Protein AF-A0A5A7N2T8-F1 (afdb_monomer)

Solvent-accessible surface area (backbone atoms only — not comparable to full-atom values): 4198 Å² total; per-residue (Å²): 111,66,67,57,43,51,51,49,31,53,52,50,53,47,49,54,52,49,53,50,51,51,49,54,51,49,36,33,71,75,47,36,69,69,48,20,51,53,51,50,51,56,58,71,30,91,81,34,56,66,53,54,51,51,52,50,61,70,44,39,62,34,53,51,41,49,53,50,49,49,60,49,53,71,71,75,108

Radius of gyration: 16.7 Å; Cα contacts (8 Å, |Δi|>4): 38; chains: 1; bounding box: 38×14×43 Å

Structure (mmCIF, N/CA/C/O backbone):
data_AF-A0A5A7N2T8-F1
#
_entry.id   AF-A0A5A7N2T8-F1
#
loop_
_atom_site.group_PDB
_atom_site.id
_atom_site.type_symbol
_atom_site.label_atom_id
_atom_site.label_alt_id
_atom_site.label_comp_id
_atom_site.label_asym_id
_atom_site.label_entity_id
_atom_site.label_seq_id
_atom_site.pdbx_PDB_ins_code
_atom_site.Cartn_x
_atom_site.Cartn_y
_atom_site.Cartn_z
_atom_site.occupancy
_atom_site.B_iso_or_equiv
_atom_site.auth_seq_id
_atom_site.auth_comp_id
_atom_site.auth_asym_id
_atom_site.auth_atom_id
_atom_site.pdbx_PDB_model_num
ATOM 1 N N . MET A 1 1 ? -7.663 -4.882 24.616 1.00 74.31 1 MET A N 1
ATOM 2 C CA . MET A 1 1 ? -7.942 -5.469 23.282 1.00 74.31 1 MET A CA 1
ATOM 3 C C . MET A 1 1 ? -7.818 -4.460 22.134 1.00 74.31 1 MET A C 1
ATOM 5 O O . MET A 1 1 ? -7.307 -4.818 21.080 1.00 74.31 1 MET A O 1
ATOM 9 N N . ASP A 1 2 ? -8.200 -3.192 22.314 1.00 86.12 2 ASP A N 1
ATOM 10 C CA . ASP A 1 2 ? -8.071 -2.172 21.253 1.00 86.12 2 ASP A CA 1
ATOM 11 C C . ASP A 1 2 ? -6.630 -1.840 20.869 1.00 86.12 2 ASP A C 1
ATOM 13 O O . ASP A 1 2 ? -6.345 -1.595 19.697 1.00 86.12 2 ASP A O 1
ATOM 17 N N . ARG A 1 3 ? -5.705 -1.906 21.835 1.00 93.19 3 ARG A N 1
ATOM 18 C CA . ARG A 1 3 ? -4.266 -1.784 21.576 1.00 93.19 3 ARG A CA 1
ATOM 19 C C . ARG A 1 3 ? -3.767 -2.876 20.627 1.00 93.19 3 ARG A C 1
ATOM 21 O O . ARG A 1 3 ? -3.040 -2.570 19.695 1.00 93.19 3 ARG A O 1
ATOM 28 N N . VAL A 1 4 ? -4.222 -4.117 20.822 1.00 95.50 4 VAL A N 1
ATOM 29 C CA . VAL A 1 4 ? -3.855 -5.268 19.981 1.00 95.50 4 VAL A CA 1
ATOM 30 C C . VAL A 1 4 ? -4.378 -5.088 18.557 1.00 95.50 4 VAL A C 1
ATOM 32 O O . VAL A 1 4 ? -3.597 -5.198 17.621 1.00 95.50 4 VAL A O 1
ATOM 35 N N . LEU A 1 5 ? -5.658 -4.726 18.381 1.00 95.50 5 LEU A N 1
ATOM 36 C CA . LEU A 1 5 ? -6.194 -4.439 17.041 1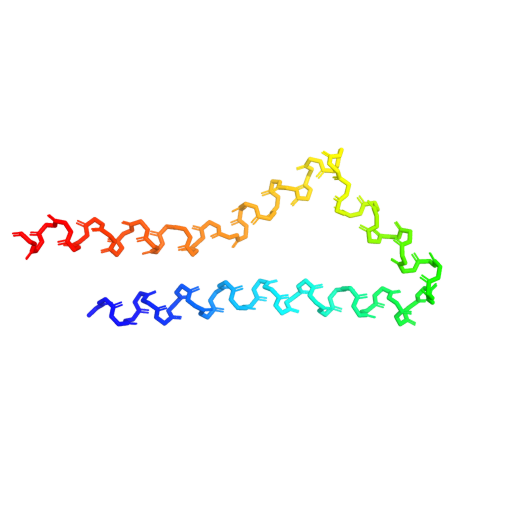.00 95.50 5 LEU A CA 1
ATOM 37 C C . LEU A 1 5 ? -5.464 -3.275 16.371 1.00 95.50 5 LEU A C 1
ATOM 39 O O . LEU A 1 5 ? -5.209 -3.319 15.178 1.00 95.50 5 LEU A O 1
ATOM 43 N N . THR A 1 6 ? -5.106 -2.244 17.133 1.00 96.75 6 THR A N 1
ATOM 44 C CA . THR A 1 6 ? -4.364 -1.097 16.600 1.00 96.75 6 THR A CA 1
ATOM 45 C C . THR A 1 6 ? -2.979 -1.511 16.106 1.00 96.75 6 THR A C 1
ATOM 47 O O . THR A 1 6 ? -2.624 -1.175 14.982 1.00 96.75 6 THR A O 1
ATOM 50 N N . ILE A 1 7 ? -2.234 -2.289 16.898 1.00 98.00 7 ILE A N 1
ATOM 51 C CA . ILE A 1 7 ? -0.938 -2.846 16.483 1.00 98.00 7 ILE A CA 1
ATOM 52 C C . ILE A 1 7 ? -1.110 -3.711 15.233 1.00 98.00 7 ILE A C 1
ATOM 54 O O . ILE A 1 7 ? -0.361 -3.538 14.279 1.00 98.00 7 ILE A O 1
ATOM 58 N N . PHE A 1 8 ? -2.113 -4.591 15.212 1.00 98.06 8 PHE A N 1
ATOM 59 C CA . PHE A 1 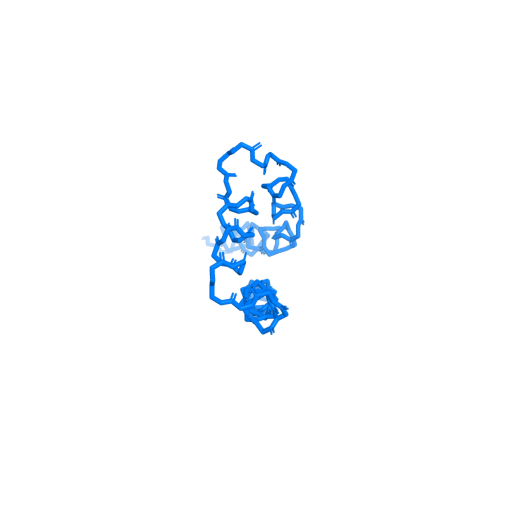8 ? -2.381 -5.456 14.066 1.00 98.06 8 PHE A CA 1
ATOM 60 C C . PHE A 1 8 ? -2.666 -4.655 12.789 1.00 98.06 8 PHE A C 1
ATOM 62 O O . PHE A 1 8 ? -2.055 -4.929 11.764 1.00 98.06 8 PHE A O 1
ATOM 69 N N . ILE A 1 9 ? -3.533 -3.636 12.850 1.00 98.12 9 ILE A N 1
ATOM 70 C CA . ILE A 1 9 ? -3.851 -2.774 11.699 1.00 98.12 9 ILE A CA 1
ATOM 71 C C . ILE A 1 9 ? -2.579 -2.108 11.163 1.00 98.12 9 ILE A C 1
ATOM 73 O O . ILE A 1 9 ? -2.325 -2.163 9.963 1.00 98.12 9 ILE A O 1
ATOM 77 N N . TYR A 1 10 ? -1.764 -1.506 12.035 1.00 98.12 10 TYR A N 1
ATOM 78 C CA . TYR A 1 10 ? -0.532 -0.841 11.601 1.00 98.12 10 TYR A CA 1
ATOM 79 C C . TYR A 1 10 ? 0.500 -1.823 11.048 1.00 98.12 10 TYR A C 1
ATOM 81 O O . TYR A 1 10 ? 1.096 -1.545 10.011 1.00 98.12 10 TYR A O 1
ATOM 89 N N . ALA A 1 11 ? 0.690 -2.971 11.699 1.00 98.19 11 ALA A N 1
ATOM 90 C CA . ALA A 1 11 ? 1.622 -3.992 11.241 1.00 98.19 11 ALA A CA 1
ATOM 91 C C . ALA A 1 11 ? 1.199 -4.561 9.881 1.00 98.19 11 ALA A C 1
ATOM 93 O O . ALA A 1 11 ? 2.022 -4.650 8.977 1.00 98.19 11 ALA A O 1
ATOM 94 N N . TRP A 1 12 ? -0.083 -4.890 9.705 1.00 98.44 12 TRP A N 1
ATOM 95 C CA . TRP A 1 12 ? -0.588 -5.484 8.468 1.00 98.44 12 TRP A CA 1
ATOM 96 C C . TRP A 1 12 ? -0.539 -4.506 7.293 1.00 98.44 12 TRP A C 1
ATOM 98 O O . TRP A 1 12 ? -0.010 -4.833 6.231 1.00 98.44 12 TRP A O 1
ATOM 108 N N . SER A 1 13 ? -1.018 -3.276 7.495 1.00 97.88 13 SER A N 1
ATOM 109 C CA . SER A 1 13 ? -0.917 -2.224 6.479 1.00 97.88 13 SER A CA 1
ATOM 110 C C . SER A 1 13 ? 0.542 -1.886 6.166 1.00 97.88 13 SER A C 1
ATOM 112 O O . SER A 1 13 ? 0.894 -1.691 5.006 1.00 97.88 13 SER A O 1
ATOM 114 N N . GLY A 1 14 ? 1.410 -1.867 7.182 1.00 98.00 14 GLY A N 1
ATOM 115 C CA . GLY A 1 14 ? 2.846 -1.665 7.010 1.00 98.00 14 GLY A CA 1
ATOM 116 C C . GLY A 1 14 ? 3.493 -2.762 6.166 1.00 98.00 14 GLY A C 1
ATOM 117 O O . GLY A 1 14 ? 4.224 -2.451 5.231 1.00 98.00 14 GLY A O 1
ATOM 118 N N . LEU A 1 15 ? 3.177 -4.034 6.430 1.00 98.00 15 LEU A N 1
ATOM 119 C CA . LEU A 1 15 ? 3.654 -5.167 5.631 1.00 98.00 15 LEU A CA 1
ATOM 120 C C . LEU A 1 15 ? 3.212 -5.062 4.169 1.00 98.00 15 LEU A C 1
ATOM 122 O O . LEU A 1 15 ? 4.025 -5.292 3.279 1.00 98.00 15 LEU A O 1
ATOM 126 N N . PHE A 1 16 ? 1.961 -4.670 3.913 1.00 97.31 16 PHE A N 1
ATOM 127 C CA . PHE A 1 16 ? 1.472 -4.454 2.550 1.00 97.31 16 PHE A CA 1
ATOM 128 C C . PHE A 1 16 ? 2.283 -3.380 1.812 1.00 97.31 16 PHE A C 1
ATOM 130 O O . PHE A 1 16 ? 2.714 -3.596 0.677 1.00 97.31 16 PHE A O 1
ATOM 137 N N . VAL A 1 17 ? 2.533 -2.237 2.459 1.00 97.25 17 VAL A N 1
ATOM 138 C CA . VAL A 1 17 ? 3.336 -1.151 1.877 1.00 97.25 17 VAL A CA 1
ATOM 139 C C . VAL A 1 17 ? 4.776 -1.605 1.638 1.00 97.25 17 VAL A C 1
ATOM 141 O O . VAL A 1 17 ? 5.303 -1.404 0.547 1.00 97.25 17 VAL A O 1
ATOM 144 N N . LEU A 1 18 ? 5.402 -2.266 2.616 1.00 98.12 18 LEU A N 1
ATOM 145 C CA . LEU A 1 18 ? 6.768 -2.776 2.488 1.00 98.12 18 LEU A CA 1
ATOM 146 C C . LEU A 1 18 ? 6.895 -3.793 1.352 1.00 98.12 18 LEU A C 1
ATOM 148 O O . LEU A 1 18 ? 7.833 -3.703 0.565 1.00 98.12 18 LEU A O 1
ATOM 152 N N . ALA A 1 19 ? 5.942 -4.715 1.217 1.00 96.75 19 ALA A N 1
ATOM 153 C CA . ALA A 1 19 ? 5.928 -5.683 0.125 1.00 96.75 19 ALA A CA 1
ATOM 154 C C . ALA A 1 19 ? 5.833 -4.998 -1.249 1.00 96.75 19 ALA A C 1
ATOM 156 O O . ALA A 1 19 ? 6.557 -5.374 -2.168 1.00 96.75 19 ALA A O 1
ATOM 157 N N . ASN A 1 20 ? 5.004 -3.955 -1.380 1.00 96.19 20 ASN A N 1
ATOM 158 C CA . ASN A 1 20 ? 4.918 -3.165 -2.612 1.00 96.19 20 ASN A CA 1
ATOM 159 C C . ASN A 1 20 ? 6.238 -2.446 -2.924 1.00 96.19 20 ASN A C 1
ATOM 161 O O . ASN A 1 20 ? 6.710 -2.503 -4.056 1.00 96.19 20 ASN A O 1
ATOM 165 N N . LEU A 1 21 ? 6.866 -1.814 -1.928 1.00 97.31 21 LEU A N 1
ATOM 166 C CA . LEU A 1 21 ? 8.154 -1.136 -2.108 1.00 97.31 21 LEU A CA 1
ATOM 167 C C . LEU A 1 21 ? 9.261 -2.110 -2.520 1.00 97.31 21 LEU A C 1
ATOM 169 O O . LEU A 1 21 ? 10.021 -1.819 -3.440 1.00 97.31 21 LEU A O 1
ATOM 173 N N . LEU A 1 22 ? 9.331 -3.279 -1.880 1.00 97.81 22 LEU A N 1
ATOM 174 C CA . LEU A 1 22 ? 10.272 -4.334 -2.254 1.00 97.81 22 LEU A CA 1
ATOM 175 C C . LEU A 1 22 ? 10.008 -4.848 -3.670 1.00 97.81 22 LEU A C 1
ATOM 177 O O . LEU A 1 22 ? 10.958 -5.057 -4.420 1.00 97.81 22 LEU A O 1
ATOM 181 N N . GLY A 1 23 ? 8.738 -4.992 -4.056 1.00 95.62 23 GLY A N 1
ATOM 182 C CA . GLY A 1 23 ? 8.346 -5.309 -5.426 1.00 95.62 23 GLY A CA 1
ATOM 183 C C . GLY A 1 23 ? 8.878 -4.273 -6.415 1.00 95.62 23 GLY A C 1
ATOM 184 O O . GLY A 1 23 ? 9.604 -4.631 -7.334 1.00 95.62 23 GLY A O 1
ATOM 185 N N . ILE A 1 24 ? 8.603 -2.988 -6.181 1.00 96.44 24 ILE A N 1
ATOM 186 C CA . ILE A 1 24 ? 9.084 -1.869 -7.008 1.00 96.44 24 ILE A CA 1
ATOM 187 C C . ILE A 1 24 ? 10.614 -1.894 -7.142 1.00 96.44 24 ILE A C 1
ATOM 189 O O . ILE A 1 24 ? 11.138 -1.854 -8.255 1.00 96.44 24 ILE A O 1
ATOM 193 N N . ILE A 1 25 ? 11.335 -2.002 -6.023 1.00 97.62 25 ILE A N 1
ATOM 194 C CA . ILE A 1 25 ? 12.805 -2.053 -6.008 1.00 97.62 25 ILE A CA 1
ATOM 195 C C . ILE A 1 25 ? 13.313 -3.263 -6.796 1.00 97.62 25 ILE A C 1
ATOM 197 O O . ILE A 1 25 ? 14.231 -3.126 -7.604 1.00 97.62 25 ILE A O 1
ATOM 201 N N . GLY A 1 26 ? 12.701 -4.434 -6.603 1.00 97.44 26 GLY A N 1
ATOM 202 C CA . GLY A 1 26 ? 13.053 -5.654 -7.322 1.00 97.44 26 GLY A CA 1
ATOM 203 C C . GLY A 1 26 ? 12.912 -5.499 -8.835 1.00 97.44 26 GLY A C 1
ATOM 204 O O . GLY A 1 26 ? 13.791 -5.925 -9.576 1.00 97.44 26 GLY A O 1
ATOM 205 N N . GLN A 1 27 ? 11.867 -4.817 -9.303 1.00 97.38 27 GLN A N 1
ATOM 206 C CA . GLN A 1 27 ? 11.653 -4.588 -10.735 1.00 97.38 27 GLN A CA 1
ATOM 207 C C . GLN A 1 27 ? 12.709 -3.659 -11.336 1.00 97.38 27 GLN A C 1
ATOM 209 O O . GLN A 1 27 ? 13.234 -3.940 -12.413 1.00 97.38 27 GLN A O 1
ATOM 214 N N . PHE A 1 28 ? 13.097 -2.601 -10.621 1.00 97.69 28 PHE A N 1
ATOM 215 C CA . PHE A 1 28 ? 14.211 -1.749 -11.042 1.00 97.69 28 PHE A CA 1
ATOM 216 C C . PHE A 1 28 ? 15.554 -2.483 -11.044 1.00 97.69 28 PHE A C 1
ATOM 218 O O . PHE A 1 28 ? 16.374 -2.255 -11.932 1.00 97.69 28 PHE A O 1
ATOM 225 N N . TYR A 1 29 ? 15.777 -3.371 -10.075 1.00 97.69 29 TYR A N 1
ATOM 226 C CA . TYR A 1 29 ? 16.990 -4.179 -10.000 1.00 97.69 29 TYR A CA 1
ATOM 227 C C . TYR A 1 29 ? 17.087 -5.191 -11.152 1.00 97.69 29 TYR A C 1
ATOM 229 O O . TYR A 1 29 ? 18.152 -5.343 -11.744 1.00 97.69 29 TYR A O 1
ATOM 237 N N . LEU A 1 30 ? 15.979 -5.855 -11.498 1.00 97.06 30 LEU A N 1
ATOM 238 C CA . LEU A 1 30 ? 15.949 -6.915 -12.511 1.00 97.06 30 LEU A CA 1
ATOM 239 C C . LEU A 1 30 ? 15.870 -6.391 -13.951 1.00 97.06 30 LEU A C 1
ATOM 241 O O . LEU A 1 30 ? 16.468 -6.982 -14.848 1.00 97.06 30 LEU A O 1
ATOM 245 N N . HIS A 1 31 ? 15.141 -5.297 -14.185 1.00 95.25 31 HIS A N 1
ATOM 246 C CA . HIS A 1 31 ? 14.826 -4.806 -15.534 1.00 95.25 31 HIS A CA 1
ATOM 247 C C . HIS A 1 31 ? 15.429 -3.427 -15.849 1.00 95.25 31 HIS A C 1
ATOM 249 O O . HIS A 1 31 ? 15.175 -2.862 -16.916 1.00 95.25 31 HIS A O 1
ATOM 255 N N . GLY A 1 32 ? 16.232 -2.869 -14.938 1.00 95.69 32 GLY A N 1
ATOM 256 C CA . GLY A 1 32 ? 16.790 -1.524 -15.063 1.00 95.69 32 GLY A CA 1
ATOM 257 C C . GLY A 1 32 ? 15.724 -0.425 -14.970 1.00 95.69 32 GLY A C 1
ATOM 258 O O . GLY A 1 32 ? 14.547 -0.681 -14.721 1.00 95.69 32 GLY A O 1
ATOM 259 N N . PHE A 1 33 ? 16.129 0.833 -15.175 1.00 95.75 33 PHE A N 1
ATOM 260 C CA . PHE A 1 33 ? 15.235 1.981 -14.967 1.00 95.75 33 PHE A CA 1
ATOM 261 C C . PHE A 1 33 ? 14.033 1.995 -15.921 1.00 95.75 33 PHE A C 1
ATOM 263 O O . PHE A 1 33 ? 12.892 2.085 -15.479 1.00 95.75 33 PHE A O 1
ATOM 270 N N . SER A 1 34 ? 14.275 1.878 -17.230 1.00 96.81 34 SER A N 1
ATOM 271 C CA . SER A 1 34 ? 13.202 1.954 -18.232 1.00 96.81 34 SER A CA 1
ATOM 272 C C . SER A 1 34 ? 12.265 0.742 -18.181 1.00 96.81 34 SER A C 1
ATOM 274 O O . SER A 1 34 ? 11.047 0.917 -18.253 1.00 96.81 34 SER A O 1
ATOM 276 N N . GLY A 1 35 ? 12.809 -0.466 -18.001 1.00 96.44 35 GLY A N 1
ATOM 277 C CA . GLY A 1 35 ? 12.010 -1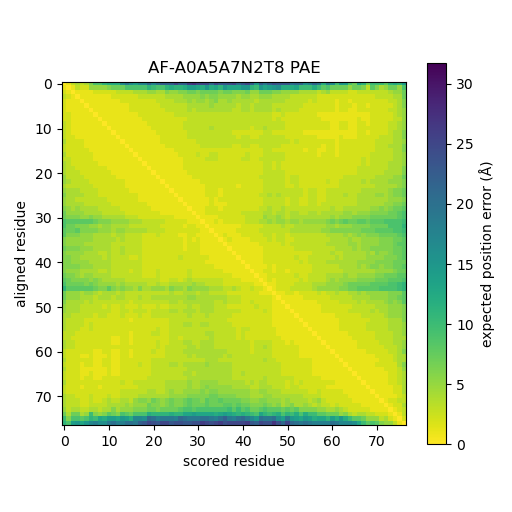.685 -17.86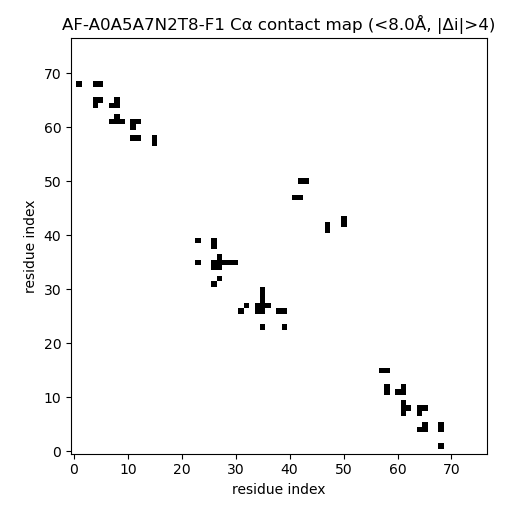7 1.00 96.44 35 GLY A CA 1
ATOM 278 C C . GLY A 1 35 ? 11.203 -1.704 -16.569 1.00 96.44 35 GLY A C 1
ATOM 279 O O . GLY A 1 35 ? 9.997 -1.936 -16.602 1.00 96.44 35 GLY A O 1
ATOM 28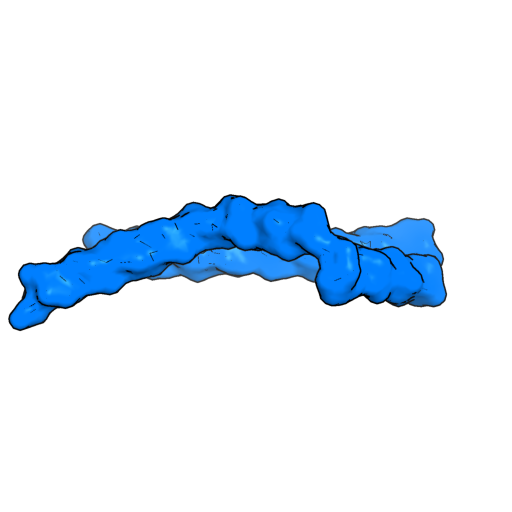0 N N . GLY A 1 36 ? 11.834 -1.355 -15.443 1.00 97.00 36 GLY A N 1
ATOM 281 C CA . GLY A 1 36 ? 11.159 -1.238 -14.151 1.00 97.00 36 GLY A CA 1
ATOM 282 C C . GLY A 1 36 ? 10.038 -0.196 -14.165 1.00 97.00 36 GLY A C 1
ATOM 283 O O . GLY A 1 36 ? 8.943 -0.472 -13.681 1.00 97.00 36 GLY A O 1
ATOM 284 N N . LEU A 1 37 ? 10.260 0.968 -14.788 1.00 97.25 37 LEU A N 1
ATOM 285 C CA . LEU A 1 37 ? 9.229 2.001 -14.920 1.00 97.25 37 LEU A CA 1
ATOM 286 C C . LEU A 1 37 ? 8.027 1.517 -15.744 1.00 97.25 37 LEU A C 1
ATOM 288 O O . LEU A 1 37 ? 6.890 1.729 -15.328 1.00 97.25 37 LEU A O 1
ATOM 292 N N . THR A 1 38 ? 8.273 0.845 -16.872 1.00 96.94 38 THR A N 1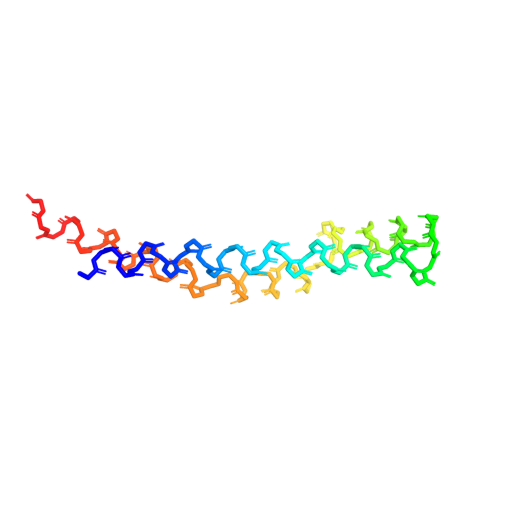
ATOM 293 C CA . THR A 1 38 ? 7.211 0.282 -17.726 1.00 96.94 38 THR A CA 1
ATOM 294 C C . THR A 1 38 ? 6.379 -0.738 -16.949 1.00 96.94 38 THR A C 1
ATOM 296 O O . THR A 1 38 ? 5.154 -0.657 -16.914 1.00 96.94 38 THR A O 1
ATOM 299 N N . TYR A 1 39 ? 7.044 -1.636 -16.222 1.00 94.62 39 TYR A N 1
ATOM 300 C CA . TYR A 1 39 ? 6.374 -2.652 -15.416 1.00 94.62 39 TYR A CA 1
ATOM 301 C C . TYR A 1 39 ? 5.516 -2.049 -14.292 1.00 94.62 39 TYR A C 1
ATOM 303 O O . TYR A 1 39 ? 4.388 -2.477 -14.054 1.00 94.62 39 TYR A O 1
ATOM 311 N N . ILE A 1 40 ? 6.014 -1.011 -13.613 1.00 95.38 40 ILE A N 1
ATOM 312 C CA . ILE A 1 40 ? 5.254 -0.282 -12.586 1.00 95.38 40 ILE A CA 1
ATOM 313 C C . ILE A 1 40 ? 4.016 0.379 -13.202 1.00 95.38 40 ILE A C 1
ATOM 315 O O . ILE A 1 40 ? 2.936 0.313 -12.614 1.00 95.38 40 ILE A O 1
ATOM 319 N N . GLN A 1 41 ? 4.144 0.985 -14.385 1.00 95.81 41 GLN A N 1
ATOM 320 C CA . GLN A 1 41 ? 3.011 1.584 -15.094 1.00 95.81 41 GLN A CA 1
ATOM 321 C C . GLN A 1 41 ? 1.942 0.544 -15.450 1.00 95.81 41 GLN A C 1
ATOM 323 O O . GLN A 1 41 ? 0.756 0.831 -15.313 1.00 95.81 41 GLN A O 1
ATOM 328 N N . GLU A 1 42 ? 2.335 -0.665 -15.848 1.00 94.69 42 GLU A N 1
ATOM 329 C CA . GLU A 1 42 ? 1.407 -1.766 -16.133 1.00 94.69 42 GLU A CA 1
ATOM 330 C C . GLU A 1 42 ? 0.735 -2.314 -14.863 1.00 94.69 42 GLU A C 1
ATOM 332 O O . GLU A 1 42 ? -0.478 -2.547 -14.840 1.00 94.69 42 GLU A O 1
ATOM 337 N N . ILE A 1 43 ? 1.497 -2.488 -13.778 1.00 94.12 43 ILE A N 1
ATOM 338 C CA . ILE A 1 43 ? 0.985 -2.992 -12.497 1.00 94.12 43 ILE A CA 1
ATOM 339 C C . ILE A 1 43 ? -0.021 -2.035 -11.867 1.00 94.12 43 ILE A C 1
ATOM 341 O O . ILE A 1 43 ? -1.071 -2.486 -11.407 1.00 94.12 43 ILE A O 1
ATOM 345 N N . TYR A 1 44 ? 0.299 -0.742 -11.831 1.00 92.62 44 TYR A N 1
ATOM 346 C CA . TYR A 1 44 ? -0.533 0.286 -11.200 1.00 92.62 44 TYR A CA 1
ATOM 347 C C . TYR A 1 44 ? -1.459 0.994 -12.195 1.00 92.62 44 TYR A C 1
ATOM 349 O O . TYR A 1 44 ? -2.077 2.004 -11.858 1.00 92.62 44 TYR A O 1
ATOM 357 N N . SER A 1 45 ? -1.571 0.464 -13.416 1.00 94.81 45 SER A N 1
ATOM 358 C CA . SER A 1 45 ? -2.518 0.949 -14.413 1.00 94.81 45 SER A CA 1
ATOM 359 C C . SER A 1 45 ? -3.952 0.860 -13.879 1.00 94.81 45 SER A C 1
ATOM 361 O O . SER A 1 45 ? -4.336 -0.190 -13.354 1.00 94.81 45 SER A O 1
ATOM 363 N N . PRO A 1 46 ? -4.797 1.887 -14.101 1.00 91.19 46 PRO A N 1
ATOM 364 C CA . PRO A 1 46 ? -6.220 1.834 -13.759 1.00 91.19 46 PRO A CA 1
ATOM 365 C C . PRO A 1 46 ? -6.972 0.705 -14.480 1.00 91.19 46 PRO A C 1
ATOM 367 O O . PRO A 1 46 ? -8.040 0.292 -14.036 1.00 91.19 46 PRO A O 1
ATOM 370 N N . PHE A 1 47 ? -6.411 0.173 -15.569 1.00 95.06 47 PHE A N 1
ATOM 371 C CA . PHE A 1 47 ? -6.987 -0.938 -16.327 1.00 95.06 47 PHE A CA 1
ATOM 372 C C . PHE A 1 47 ? -6.596 -2.315 -15.775 1.00 95.06 47 PHE A C 1
ATOM 374 O O . PHE A 1 47 ? -7.186 -3.323 -16.166 1.00 95.06 47 PHE A O 1
ATOM 381 N N . ASN A 1 48 ? -5.647 -2.385 -14.836 1.00 95.12 48 ASN A N 1
ATOM 382 C CA . ASN A 1 48 ? -5.256 -3.630 -14.185 1.00 95.12 48 ASN A CA 1
ATOM 383 C C . ASN A 1 48 ? -6.199 -3.960 -13.017 1.00 95.12 48 ASN A C 1
ATOM 385 O O . ASN A 1 48 ? -5.843 -3.913 -11.838 1.00 95.12 48 ASN A O 1
ATOM 389 N N . VAL A 1 49 ? -7.442 -4.300 -13.363 1.00 95.06 49 VAL A N 1
ATOM 390 C CA . VAL A 1 49 ? -8.518 -4.605 -12.404 1.00 95.06 49 VAL A CA 1
ATOM 391 C C . VAL A 1 49 ? -8.127 -5.741 -11.455 1.00 95.06 49 VAL A C 1
ATOM 393 O O . VAL A 1 49 ? -8.474 -5.709 -10.274 1.00 95.06 49 VAL A O 1
ATOM 396 N N . ILE A 1 50 ? -7.357 -6.717 -11.942 1.00 96.00 50 ILE A N 1
ATOM 397 C CA . ILE A 1 50 ? -6.896 -7.854 -11.139 1.00 96.00 50 ILE A CA 1
ATOM 398 C C . ILE A 1 50 ? -6.034 -7.366 -9.971 1.00 96.00 50 ILE A C 1
ATOM 400 O O . ILE A 1 50 ? -6.287 -7.762 -8.833 1.00 96.00 50 ILE A O 1
ATOM 404 N N . ASN A 1 51 ? -5.080 -6.462 -10.207 1.00 94.00 51 ASN A N 1
ATOM 405 C CA . ASN A 1 51 ? -4.245 -5.929 -9.129 1.00 94.00 51 ASN A CA 1
ATOM 406 C C . ASN A 1 51 ? -5.037 -5.131 -8.095 1.00 94.00 51 ASN A C 1
ATOM 408 O O . ASN A 1 51 ? -4.728 -5.210 -6.903 1.00 94.00 51 ASN A O 1
ATOM 412 N N . TYR A 1 52 ? -6.081 -4.408 -8.505 1.00 93.12 52 TYR A N 1
ATOM 413 C CA . TYR A 1 52 ? -6.967 -3.741 -7.550 1.00 93.12 52 TYR A CA 1
ATOM 414 C C . TYR A 1 52 ? -7.718 -4.743 -6.674 1.00 93.12 52 TYR A C 1
ATOM 416 O O . TYR A 1 52 ? -7.743 -4.586 -5.452 1.00 93.12 52 TYR A O 1
ATOM 424 N N . VAL A 1 53 ? -8.277 -5.800 -7.270 1.00 96.06 53 VAL A N 1
ATOM 425 C CA . VAL A 1 53 ? -8.970 -6.861 -6.525 1.00 96.06 53 VAL A CA 1
ATOM 426 C C . VAL A 1 53 ? -8.016 -7.539 -5.545 1.00 96.06 53 VAL A C 1
ATOM 428 O O . VAL A 1 53 ? -8.340 -7.660 -4.365 1.00 96.06 53 VAL A O 1
ATOM 431 N N . VAL A 1 54 ? -6.817 -7.915 -5.996 1.00 96.06 54 VAL A N 1
ATOM 432 C CA . VAL A 1 54 ? -5.791 -8.516 -5.133 1.00 96.06 54 VAL A CA 1
ATOM 433 C C . VAL A 1 54 ? -5.413 -7.565 -3.998 1.00 96.06 54 VAL A C 1
ATOM 435 O O . VAL A 1 54 ? -5.382 -7.984 -2.843 1.00 96.06 54 VAL A O 1
ATOM 438 N N . SER A 1 55 ? -5.206 -6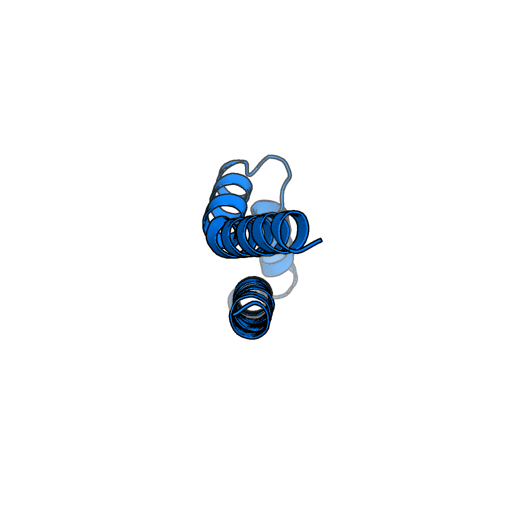.278 -4.284 1.00 95.25 55 SER A N 1
ATOM 439 C CA . SER A 1 55 ? -4.870 -5.278 -3.263 1.00 95.25 55 SER A CA 1
ATOM 440 C C . SER A 1 55 ? -5.961 -5.158 -2.198 1.00 95.25 55 SER A C 1
ATOM 442 O O . SER A 1 55 ? -5.659 -5.139 -1.005 1.00 95.25 55 SER A O 1
ATOM 444 N N . ILE A 1 56 ? -7.234 -5.141 -2.605 1.00 96.12 56 ILE A N 1
ATOM 445 C CA . ILE A 1 56 ? -8.372 -5.098 -1.678 1.00 96.12 56 ILE A CA 1
ATOM 446 C C . ILE A 1 56 ? -8.435 -6.374 -0.836 1.00 96.12 56 ILE A C 1
ATOM 448 O O . ILE A 1 56 ? -8.598 -6.294 0.381 1.00 96.12 56 ILE A O 1
ATOM 452 N N . VAL A 1 57 ? -8.278 -7.546 -1.457 1.00 97.81 57 VAL A N 1
ATOM 453 C CA . VAL A 1 57 ? -8.294 -8.836 -0.753 1.00 97.81 57 VAL A CA 1
ATOM 454 C C . VAL A 1 57 ? -7.169 -8.901 0.280 1.00 97.81 57 VAL A C 1
ATOM 456 O O . VAL A 1 57 ? -7.422 -9.252 1.433 1.00 97.81 57 VAL A O 1
ATOM 459 N N . VAL A 1 58 ? -5.950 -8.498 -0.082 1.00 97.62 58 VAL A N 1
ATOM 460 C CA . VAL A 1 58 ? -4.787 -8.521 0.820 1.00 97.62 58 VAL A CA 1
ATOM 461 C C . VAL A 1 58 ? -4.927 -7.510 1.966 1.00 97.62 58 VAL A C 1
ATOM 463 O O . VAL A 1 58 ? -4.530 -7.808 3.096 1.00 97.62 58 VAL A O 1
ATOM 466 N N . LEU A 1 59 ? -5.525 -6.339 1.717 1.00 97.38 59 LEU A N 1
ATOM 467 C CA . LEU A 1 59 ? -5.803 -5.327 2.746 1.00 97.38 59 LEU A CA 1
ATOM 468 C C . LEU A 1 59 ? -7.042 -5.636 3.600 1.00 97.38 59 LEU A C 1
ATOM 470 O O . LEU A 1 59 ? -7.191 -5.069 4.687 1.00 97.38 59 LEU A O 1
ATOM 474 N N . SER A 1 60 ? -7.914 -6.550 3.162 1.00 97.56 60 SER A N 1
ATOM 475 C CA . SER A 1 60 ? -9.165 -6.877 3.855 1.00 97.56 60 SER A CA 1
ATOM 476 C C . SER A 1 60 ? -9.009 -7.246 5.341 1.00 97.56 60 SER A C 1
ATOM 478 O O . SER A 1 60 ? -9.860 -6.811 6.122 1.00 97.56 60 SER A O 1
ATOM 480 N N . PRO A 1 61 ? -7.933 -7.919 5.812 1.00 97.81 61 PRO A N 1
ATOM 481 C CA . PRO A 1 61 ? -7.744 -8.169 7.240 1.00 97.81 61 PRO A CA 1
ATOM 482 C C . PRO A 1 61 ? -7.557 -6.880 8.048 1.00 97.81 61 PRO A C 1
ATOM 484 O O . PRO A 1 61 ? -8.122 -6.748 9.135 1.00 97.81 61 PRO A O 1
ATOM 487 N N . ALA A 1 62 ? -6.815 -5.900 7.518 1.00 97.69 62 ALA A N 1
ATOM 488 C CA . ALA A 1 62 ? -6.628 -4.606 8.174 1.00 97.69 62 ALA A CA 1
ATOM 489 C C . ALA A 1 62 ? -7.942 -3.814 8.219 1.00 97.69 62 ALA A C 1
ATOM 491 O O . ALA A 1 62 ? -8.286 -3.259 9.266 1.00 97.69 62 ALA A O 1
ATOM 492 N N . PHE A 1 63 ? -8.717 -3.820 7.128 1.00 97.81 63 PHE A N 1
ATOM 493 C CA . PHE A 1 63 ? -10.041 -3.191 7.097 1.00 97.81 63 PHE A CA 1
ATOM 494 C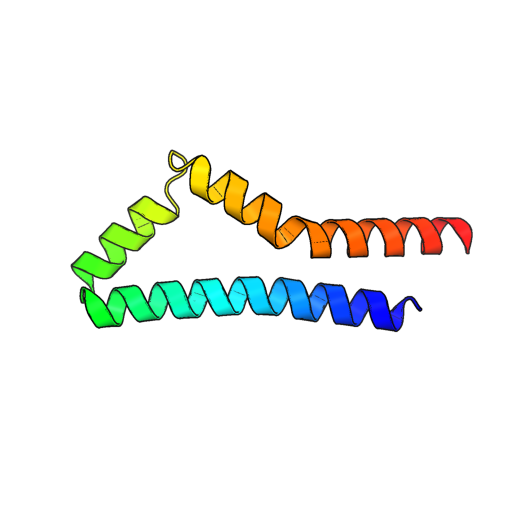 C . PHE A 1 63 ? -11.023 -3.856 8.066 1.00 97.81 63 PHE A C 1
ATOM 496 O O . PHE A 1 63 ? -11.702 -3.162 8.822 1.00 97.81 63 PHE A O 1
ATOM 503 N N . GLY A 1 64 ? -11.057 -5.189 8.112 1.00 97.69 64 GLY A N 1
ATOM 504 C CA . GLY A 1 64 ? -11.890 -5.938 9.051 1.00 97.69 64 GLY A CA 1
ATOM 505 C C . GLY A 1 64 ? -11.519 -5.657 10.509 1.00 97.69 64 GLY A C 1
ATOM 506 O O . GLY A 1 64 ? -12.393 -5.381 11.334 1.00 97.69 64 GLY A O 1
ATOM 507 N N . ALA A 1 65 ? -10.221 -5.644 10.828 1.00 97.50 65 ALA A N 1
ATOM 508 C CA . ALA A 1 65 ? -9.730 -5.301 12.161 1.00 97.50 65 ALA A CA 1
ATOM 509 C C . ALA A 1 65 ? -10.067 -3.852 12.549 1.00 97.50 65 ALA A C 1
ATOM 511 O O . ALA A 1 65 ? -10.469 -3.596 13.688 1.00 97.50 65 ALA A O 1
ATOM 512 N N . TYR A 1 66 ? -9.949 -2.911 11.610 1.00 97.50 66 TYR A N 1
ATOM 513 C CA . TYR A 1 66 ? -10.339 -1.517 11.811 1.00 97.50 66 TYR A CA 1
ATOM 514 C C . TYR A 1 66 ? -11.837 -1.384 12.098 1.00 97.50 66 TYR A C 1
ATOM 516 O O . TYR A 1 66 ? -12.211 -0.806 13.120 1.00 97.50 66 TYR A O 1
ATOM 524 N N . TYR A 1 67 ? -12.683 -1.984 11.257 1.00 97.19 67 TYR A N 1
ATOM 525 C CA . TYR A 1 67 ? -14.134 -1.957 11.425 1.00 97.19 67 TYR A CA 1
ATOM 526 C C . TYR A 1 67 ? -14.563 -2.569 12.764 1.00 97.19 67 TYR A C 1
ATOM 528 O O . TYR A 1 67 ? -15.391 -2.005 13.481 1.00 97.19 67 TYR A O 1
ATOM 536 N N . TRP A 1 68 ? -13.957 -3.693 13.160 1.00 96.19 68 TRP A N 1
ATOM 537 C CA . TRP A 1 68 ? -14.248 -4.311 14.451 1.00 96.19 68 TRP A CA 1
ATOM 538 C C . TRP A 1 68 ? -13.832 -3.419 15.624 1.00 96.19 68 TRP A C 1
ATOM 540 O O . TRP A 1 68 ? -14.606 -3.254 16.571 1.00 96.19 68 TRP A O 1
ATOM 550 N N . ARG A 1 69 ? -12.642 -2.809 15.571 1.00 95.88 69 ARG A N 1
ATOM 551 C CA . ARG A 1 69 ? -12.196 -1.867 16.606 1.00 95.88 69 ARG A CA 1
ATOM 552 C C . ARG A 1 69 ? -13.210 -0.739 16.787 1.00 95.88 69 ARG A C 1
ATOM 554 O O . ARG A 1 69 ? -13.579 -0.443 17.921 1.00 95.88 69 ARG A O 1
ATOM 561 N N . GLU A 1 70 ? -13.679 -0.160 15.687 1.00 95.56 70 GLU A N 1
ATOM 562 C CA . GLU A 1 70 ? -14.620 0.958 15.719 1.00 95.56 70 GLU A CA 1
ATOM 563 C C . GLU A 1 70 ? -15.987 0.547 16.271 1.00 95.56 70 GLU A C 1
ATOM 565 O O . GLU A 1 70 ? -16.512 1.178 17.186 1.00 95.56 70 GLU A O 1
ATOM 570 N N . LYS A 1 71 ? -16.510 -0.602 15.829 1.00 94.75 71 LYS A N 1
ATOM 571 C CA . LYS A 1 71 ? -17.766 -1.158 16.348 1.00 94.75 71 LYS A CA 1
ATOM 572 C C . LYS A 1 71 ? -17.735 -1.390 17.862 1.00 94.75 71 LYS A C 1
ATOM 574 O O . LYS A 1 71 ? -18.775 -1.294 18.508 1.00 94.75 71 LYS A O 1
ATOM 579 N N . ARG A 1 72 ? -16.577 -1.728 18.442 1.00 92.94 72 ARG A N 1
ATOM 580 C CA . ARG A 1 72 ? -16.443 -1.874 19.902 1.00 92.94 72 ARG A CA 1
ATOM 581 C C . ARG A 1 72 ? -16.414 -0.528 20.609 1.00 92.94 72 ARG A C 1
ATOM 583 O O . ARG A 1 72 ? -17.115 -0.379 21.599 1.00 92.94 72 ARG A O 1
ATOM 590 N N . ARG A 1 73 ? -15.669 0.444 20.080 1.00 92.38 73 ARG A N 1
ATOM 591 C CA . ARG A 1 73 ? -15.612 1.803 20.637 1.00 92.38 73 ARG A CA 1
ATOM 592 C C . ARG A 1 73 ? -16.988 2.454 20.684 1.00 92.38 73 ARG A C 1
ATOM 594 O O . ARG A 1 73 ? -17.370 2.950 21.732 1.00 92.38 73 ARG A O 1
ATOM 601 N N . ALA A 1 74 ? -17.762 2.332 19.608 1.00 92.94 74 ALA A N 1
ATOM 602 C CA . ALA A 1 74 ? -19.128 2.847 19.541 1.00 92.94 74 ALA A CA 1
ATOM 603 C C . ALA A 1 74 ? -20.109 2.170 20.520 1.00 92.94 74 ALA A C 1
ATOM 605 O O . ALA A 1 74 ? -21.165 2.720 20.791 1.00 92.94 74 ALA A O 1
ATOM 606 N N . ARG A 1 75 ? -19.793 0.970 21.031 1.00 88.56 75 ARG A N 1
ATOM 607 C CA . ARG A 1 75 ? -20.592 0.268 22.056 1.00 88.56 75 ARG A CA 1
ATOM 608 C C . ARG A 1 75 ? -20.135 0.558 23.486 1.00 88.56 75 ARG A C 1
ATOM 610 O O . ARG A 1 75 ? -20.813 0.154 24.422 1.00 88.56 75 ARG A O 1
ATOM 617 N N . SER A 1 76 ? -18.946 1.132 23.647 1.00 78.62 76 SER A N 1
ATOM 618 C CA . SER A 1 76 ? -18.355 1.482 24.943 1.00 78.62 76 SER A CA 1
ATOM 619 C C . SER A 1 76 ? -18.431 2.982 25.243 1.00 78.62 76 SER A C 1
ATOM 621 O O . SER A 1 76 ? -17.992 3.385 26.317 1.00 78.62 76 SER A O 1
ATOM 623 N N . ALA A 1 77 ? -18.944 3.774 24.297 1.00 62.97 77 ALA A N 1
ATOM 624 C CA . ALA A 1 77 ? -19.364 5.162 24.468 1.00 62.97 77 ALA A CA 1
ATOM 625 C C . ALA A 1 77 ? -20.855 5.202 24.824 1.00 62.97 77 ALA A C 1
ATOM 627 O O . ALA A 1 77 ? -21.226 6.087 25.623 1.00 62.97 77 ALA A O 1
#

Secondary structure (DSSP, 8-state):
-HHHHHHHHHHHHHHHHHHHHHHHHHHHHHHHHHHHHHHHHHHT-TT-HHHHHHHHHHHHHHHHHHHHHHHHHHHH-

Foldseek 3Di:
DLVVLVCVLCVQVVVLVVVVVVVLVVQCVPLNDVRSVVVVCVLPPPPPVVNVVVSCVSSVVSVVSVVVSVVVVVVVD

Mean predicted aligned error: 3.53 Å

pLDDT: mean 95.1, std 5.29, range [62.97, 98.44]

Organism: NCBI:txid1236966

Sequence (77 aa):
MDRVLTIFIYAWSGLFVLANLLGIIGQFYLHGFSGGLTYIQEIYSPFNVINY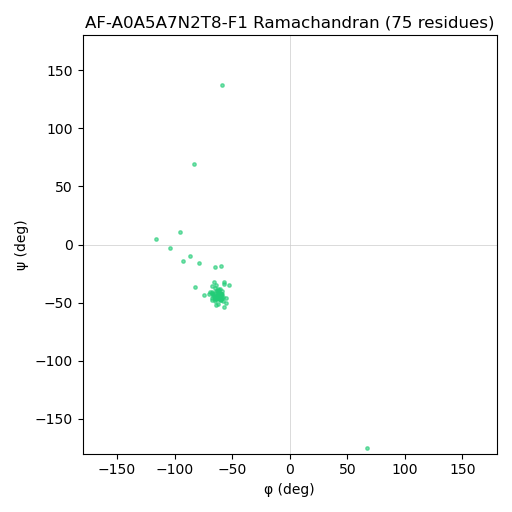VVSIVVLSPAFGAYYWREKRRARSA